Protein AF-A0A7U5XXU9-F1 (afdb_monomer_lite)

Foldseek 3Di:
DDPPPPPDDDDDDDLPDPDDDVVLVVVLVVVLVVLCVPQPPSQLQSSLVSLQVCLVPPDPPSSSSSSSSNVSSVSSVVVNVD

Sequence (82 aa):
MDKETLMGAEPHYTLGLREVEIDAVLDACDLVGRVLQSAPGNNARAAARLLAEASRAEHRDAPLTRSILVQVARALQRRALQ

pLDDT: mean 77.13, std 14.24, range [35.75, 91.38]

Structure (mmCIF, N/CA/C/O backbone):
data_AF-A0A7U5XXU9-F1
#
_entry.id   AF-A0A7U5XXU9-F1
#
loop_
_atom_site.group_PDB
_atom_site.id
_atom_site.type_symbol
_atom_site.label_atom_id
_atom_site.label_alt_id
_atom_site.label_comp_id
_atom_site.label_asym_id
_atom_site.label_entity_id
_atom_site.label_seq_id
_atom_site.pdbx_PDB_ins_code
_atom_site.Cartn_x
_atom_site.Cartn_y
_atom_site.Cartn_z
_atom_site.occupancy
_atom_site.B_iso_or_equiv
_atom_site.auth_seq_id
_atom_site.auth_comp_id
_atom_site.auth_asym_id
_atom_site.auth_atom_id
_atom_site.pdbx_PDB_model_num
ATOM 1 N N . MET A 1 1 ? -13.327 35.503 16.506 1.00 35.75 1 MET A N 1
ATOM 2 C CA . MET A 1 1 ? -12.138 34.926 17.180 1.00 35.75 1 MET A CA 1
ATOM 3 C C . MET A 1 1 ? -11.885 33.609 16.480 1.00 35.75 1 MET A C 1
ATOM 5 O O . MET A 1 1 ? -12.312 32.555 16.937 1.00 35.75 1 MET A O 1
ATOM 9 N N . ASP A 1 2 ? -11.301 33.710 15.296 1.00 39.50 2 ASP A N 1
ATOM 10 C CA . ASP A 1 2 ? -11.147 32.596 14.375 1.00 39.50 2 ASP A CA 1
ATOM 11 C C . ASP A 1 2 ? -9.841 31.894 14.719 1.00 39.50 2 ASP A C 1
ATOM 13 O O . ASP A 1 2 ? -8.749 32.429 14.541 1.00 39.50 2 ASP A O 1
ATOM 17 N N . LYS A 1 3 ? -9.961 30.716 15.332 1.00 42.56 3 LYS A N 1
ATOM 18 C CA . LYS A 1 3 ? -8.827 29.823 15.546 1.00 42.56 3 LYS A CA 1
ATOM 19 C C . LYS A 1 3 ? -8.514 29.169 14.208 1.00 42.56 3 LYS A C 1
ATOM 21 O O . LYS A 1 3 ? -8.994 28.071 13.928 1.00 42.56 3 LYS A O 1
ATOM 26 N N . GLU A 1 4 ? -7.723 29.851 13.386 1.00 48.50 4 GLU A N 1
ATOM 27 C CA . GLU A 1 4 ? -7.030 29.215 12.271 1.00 48.50 4 GLU A CA 1
ATOM 28 C C . GLU A 1 4 ? -6.164 28.102 12.858 1.00 48.50 4 GLU A C 1
ATOM 30 O O . GLU A 1 4 ? -5.137 28.324 13.501 1.00 48.50 4 GLU A O 1
ATOM 35 N N . THR A 1 5 ? -6.655 26.876 12.716 1.00 45.34 5 THR A N 1
ATOM 36 C CA . THR A 1 5 ? -5.884 25.689 13.044 1.00 45.34 5 THR A CA 1
ATOM 37 C C . THR A 1 5 ? -4.783 25.641 11.998 1.00 45.34 5 THR A C 1
ATOM 39 O O . THR A 1 5 ? -5.027 25.230 10.867 1.00 45.34 5 THR A O 1
ATOM 42 N N . LEU A 1 6 ? -3.595 26.137 12.351 1.00 45.44 6 LEU A N 1
ATOM 43 C CA . LEU A 1 6 ? -2.371 25.970 11.574 1.00 45.44 6 LEU A CA 1
ATOM 44 C C . LEU A 1 6 ? -2.087 24.466 11.496 1.00 45.44 6 LEU A C 1
ATOM 46 O O . LEU A 1 6 ? -1.344 23.912 12.307 1.00 45.44 6 LEU A O 1
ATOM 50 N N . MET A 1 7 ? -2.733 23.780 10.553 1.00 48.12 7 MET A N 1
ATOM 51 C CA . MET A 1 7 ? -2.317 22.453 10.134 1.00 48.12 7 MET A CA 1
ATOM 52 C C . MET A 1 7 ? -0.907 22.631 9.580 1.00 48.12 7 MET A C 1
ATOM 54 O O . MET A 1 7 ? -0.713 23.252 8.537 1.00 48.12 7 MET A O 1
ATOM 58 N N . GLY A 1 8 ? 0.090 22.186 10.349 1.00 52.22 8 GLY A N 1
ATOM 59 C CA . GLY A 1 8 ? 1.481 22.198 9.913 1.00 52.22 8 GLY A CA 1
ATOM 60 C C . GLY A 1 8 ? 1.608 21.555 8.533 1.00 52.22 8 GLY A C 1
ATOM 61 O O . GLY A 1 8 ? 0.830 20.661 8.202 1.00 52.22 8 GLY A O 1
ATOM 62 N N . ALA A 1 9 ? 2.566 22.036 7.737 1.00 56.00 9 ALA A N 1
ATOM 63 C CA . ALA A 1 9 ? 2.775 21.594 6.362 1.00 56.00 9 ALA A CA 1
ATOM 64 C C . ALA A 1 9 ? 2.678 20.065 6.248 1.00 56.00 9 ALA A C 1
ATOM 66 O O . ALA A 1 9 ? 3.386 19.340 6.958 1.00 56.00 9 ALA A O 1
ATOM 67 N N . GLU A 1 10 ? 1.793 19.583 5.371 1.00 57.75 10 GLU A N 1
ATOM 68 C CA . GLU A 1 10 ? 1.687 18.154 5.106 1.00 57.75 10 GLU A CA 1
ATOM 69 C C . GLU A 1 10 ? 3.066 17.619 4.689 1.00 57.75 10 GLU A C 1
ATOM 71 O O . GLU A 1 10 ? 3.758 18.226 3.860 1.00 57.75 10 GLU A O 1
ATOM 76 N N . PRO A 1 11 ? 3.529 16.515 5.296 1.00 62.22 11 PRO A N 1
ATOM 77 C CA . PRO A 1 11 ? 4.835 15.971 4.980 1.00 62.22 11 PRO A CA 1
ATOM 78 C C . PRO A 1 11 ? 4.836 15.454 3.538 1.00 62.22 11 PRO A C 1
ATOM 80 O O . PRO A 1 11 ? 4.162 14.478 3.216 1.00 62.22 11 PRO A O 1
ATOM 83 N N . HIS A 1 12 ? 5.633 16.091 2.682 1.00 63.97 12 HIS A N 1
ATOM 84 C CA . HIS A 1 12 ? 5.911 15.604 1.336 1.00 63.97 12 HIS A CA 1
ATOM 85 C C . HIS A 1 12 ? 6.934 14.464 1.399 1.00 63.97 12 HIS A C 1
ATOM 87 O O . HIS A 1 12 ? 7.928 14.549 2.126 1.00 63.97 12 HIS A O 1
ATOM 93 N N . TYR A 1 13 ? 6.707 13.403 0.623 1.00 62.06 13 TYR A N 1
ATOM 94 C CA . TYR A 1 13 ? 7.608 12.254 0.551 1.00 62.06 13 TYR A CA 1
ATOM 95 C C . TYR A 1 13 ? 8.073 12.015 -0.880 1.00 62.06 13 TYR A C 1
ATOM 97 O O . TYR A 1 13 ? 7.264 11.795 -1.778 1.00 62.06 13 TYR A O 1
ATOM 105 N N . THR A 1 14 ? 9.390 11.994 -1.076 1.00 65.31 14 THR A N 1
ATOM 106 C CA . THR A 1 14 ? 10.003 11.633 -2.356 1.00 65.31 14 THR A CA 1
ATOM 107 C C . THR A 1 14 ? 10.214 10.124 -2.406 1.00 65.31 14 THR A C 1
ATOM 109 O O . THR A 1 14 ? 10.857 9.555 -1.524 1.00 65.31 14 THR A O 1
ATOM 112 N N . LEU A 1 15 ? 9.701 9.469 -3.449 1.00 66.38 15 LEU A N 1
ATOM 113 C CA . LEU A 1 15 ? 9.817 8.015 -3.639 1.00 66.38 15 LEU A CA 1
ATOM 114 C C . LEU A 1 15 ? 11.204 7.574 -4.153 1.00 66.38 15 LEU A C 1
ATOM 116 O O . LEU A 1 15 ? 11.449 6.383 -4.295 1.00 66.38 15 LEU A O 1
ATOM 120 N N . GLY A 1 16 ? 12.120 8.516 -4.414 1.00 65.88 16 GLY A N 1
ATOM 121 C CA . GLY A 1 16 ? 13.501 8.237 -4.835 1.00 65.88 16 GLY A CA 1
ATOM 122 C C . GLY A 1 16 ? 13.643 7.680 -6.256 1.00 65.88 16 GLY A C 1
ATOM 123 O O . GLY A 1 16 ? 14.717 7.211 -6.617 1.00 65.88 16 GLY A O 1
ATOM 124 N N . LEU A 1 17 ? 12.575 7.725 -7.055 1.00 69.81 17 LEU A N 1
ATOM 125 C CA . LEU A 1 17 ? 12.526 7.203 -8.418 1.00 69.81 17 LEU A CA 1
ATOM 126 C C . LEU A 1 17 ? 12.487 8.373 -9.403 1.00 69.81 17 LEU A C 1
ATOM 128 O O . LEU A 1 17 ? 11.696 9.299 -9.231 1.00 69.81 17 LEU A O 1
ATOM 132 N N . ARG A 1 18 ? 13.384 8.349 -10.396 1.00 70.38 18 ARG A N 1
ATOM 133 C CA . ARG A 1 18 ? 13.514 9.417 -11.401 1.00 70.38 18 ARG A CA 1
ATOM 134 C C . ARG A 1 18 ? 12.383 9.367 -12.427 1.00 70.38 18 ARG A C 1
ATOM 136 O O . ARG A 1 18 ? 11.895 10.412 -12.835 1.00 70.38 18 ARG A O 1
ATOM 143 N N . GLU A 1 19 ? 11.976 8.158 -12.794 1.00 75.00 19 GLU A N 1
ATOM 144 C CA . GLU A 1 19 ? 10.875 7.860 -13.705 1.00 75.00 19 GLU A CA 1
ATOM 145 C C . GLU A 1 19 ? 10.106 6.666 -13.131 1.00 75.00 19 GLU A C 1
ATOM 147 O O . GLU A 1 19 ? 10.703 5.755 -12.548 1.00 75.00 19 GLU A O 1
ATOM 152 N N . VAL A 1 20 ? 8.780 6.715 -13.230 1.00 77.38 20 VAL A N 1
ATOM 153 C CA . VAL A 1 20 ? 7.872 5.672 -12.753 1.00 77.38 20 VAL A CA 1
ATOM 154 C C . VAL A 1 20 ? 6.817 5.422 -13.815 1.00 77.38 20 VAL A C 1
ATOM 156 O O . VAL A 1 20 ? 6.232 6.367 -14.340 1.00 77.38 20 VAL A O 1
ATOM 159 N N . GLU A 1 21 ? 6.571 4.150 -14.111 1.00 84.12 21 GLU A N 1
ATOM 160 C CA . GLU A 1 21 ? 5.464 3.748 -14.973 1.00 84.12 21 GLU A CA 1
ATOM 161 C C . GLU A 1 21 ? 4.142 4.079 -14.278 1.00 84.12 21 GLU A C 1
ATOM 163 O O . GLU A 1 21 ? 3.937 3.717 -13.114 1.00 84.12 21 GLU A O 1
ATOM 168 N N . ILE A 1 22 ? 3.246 4.778 -14.978 1.00 84.94 22 ILE A N 1
ATOM 169 C CA . ILE A 1 22 ? 1.972 5.214 -14.396 1.00 84.94 22 ILE A CA 1
ATOM 170 C C . ILE A 1 22 ? 1.110 4.022 -13.972 1.00 84.94 22 ILE A C 1
ATOM 172 O O . ILE A 1 22 ? 0.511 4.060 -12.901 1.00 84.94 22 ILE A O 1
ATOM 176 N N . ASP A 1 23 ? 1.139 2.933 -14.737 1.00 87.00 23 ASP A N 1
ATOM 177 C CA . ASP A 1 23 ? 0.415 1.704 -14.409 1.00 87.00 23 ASP A CA 1
ATOM 178 C C . ASP A 1 23 ? 0.927 1.089 -13.101 1.00 87.00 23 ASP A C 1
ATOM 180 O O . ASP A 1 23 ? 0.139 0.701 -12.244 1.00 87.00 23 ASP A O 1
ATOM 184 N N . ALA A 1 24 ? 2.242 1.123 -12.859 1.00 82.94 24 ALA A N 1
ATOM 185 C CA . ALA A 1 24 ? 2.820 0.641 -11.606 1.00 82.94 24 ALA A CA 1
ATOM 186 C C . ALA A 1 24 ? 2.426 1.514 -10.397 1.00 82.94 24 ALA A C 1
ATOM 188 O O . ALA A 1 24 ? 2.328 1.018 -9.270 1.00 82.94 24 ALA A O 1
ATOM 189 N N . VAL A 1 25 ? 2.193 2.816 -10.610 1.00 86.44 25 VAL A N 1
ATOM 190 C CA . VAL A 1 25 ? 1.622 3.701 -9.582 1.00 86.44 25 VAL A CA 1
ATOM 191 C C . VAL A 1 25 ? 0.166 3.325 -9.313 1.00 86.44 25 VAL A C 1
ATOM 193 O O . VAL A 1 25 ? -0.222 3.222 -8.149 1.00 86.44 25 VAL A O 1
ATOM 196 N N . LEU A 1 26 ? -0.629 3.108 -10.363 1.00 89.62 26 LEU A N 1
ATOM 197 C CA . LEU A 1 26 ? -2.039 2.739 -10.242 1.00 89.62 26 LEU A CA 1
ATOM 198 C C . LEU A 1 26 ? -2.208 1.394 -9.526 1.00 89.62 26 LEU A C 1
ATOM 200 O O . LEU A 1 26 ? -2.961 1.329 -8.558 1.00 89.62 26 LEU A O 1
ATOM 204 N N . ASP A 1 27 ? -1.425 0.378 -9.886 1.00 87.81 27 ASP A N 1
ATOM 205 C CA . ASP A 1 27 ? -1.423 -0.929 -9.218 1.00 87.81 27 ASP A CA 1
ATOM 206 C C . ASP A 1 27 ? -1.097 -0.812 -7.721 1.00 87.81 27 ASP A C 1
ATOM 208 O O . ASP A 1 27 ? -1.717 -1.458 -6.868 1.00 87.81 27 ASP A O 1
ATOM 212 N N . ALA A 1 28 ? -0.131 0.043 -7.372 1.00 87.44 28 ALA A N 1
ATOM 213 C CA . ALA A 1 28 ? 0.217 0.298 -5.980 1.00 87.44 28 ALA A CA 1
ATOM 214 C C . ALA A 1 28 ? -0.916 1.004 -5.217 1.00 87.44 28 ALA A C 1
ATOM 216 O O . ALA A 1 28 ? -1.190 0.658 -4.065 1.00 87.44 28 ALA A O 1
ATOM 217 N N . CYS A 1 29 ? -1.584 1.974 -5.844 1.00 89.19 29 CYS A N 1
ATOM 218 C CA . CYS A 1 29 ? -2.737 2.669 -5.275 1.00 89.19 29 CYS A CA 1
ATOM 219 C C . CYS A 1 29 ? -3.940 1.734 -5.090 1.00 89.19 29 CYS A C 1
ATOM 221 O O . CYS A 1 29 ? -4.585 1.771 -4.039 1.00 89.19 29 CYS A O 1
ATOM 223 N N . ASP A 1 30 ? -4.202 0.853 -6.052 1.00 91.38 30 ASP A N 1
ATOM 224 C CA . ASP A 1 30 ? -5.251 -0.162 -5.964 1.00 91.38 30 ASP A CA 1
ATOM 225 C C . ASP A 1 30 ? -5.002 -1.117 -4.801 1.00 91.38 30 ASP A C 1
ATOM 227 O O . ASP A 1 30 ? -5.911 -1.419 -4.020 1.00 91.38 30 ASP A O 1
ATOM 231 N N . LEU A 1 31 ? -3.755 -1.559 -4.634 1.00 88.94 31 LEU A N 1
ATOM 232 C CA . LEU A 1 31 ? -3.375 -2.392 -3.505 1.00 88.94 31 LEU A CA 1
ATOM 233 C C . LEU A 1 31 ? -3.583 -1.670 -2.171 1.00 88.94 31 LEU A C 1
ATOM 235 O O . LEU A 1 31 ? -4.161 -2.250 -1.250 1.00 88.94 31 LEU A O 1
ATOM 239 N N . VAL A 1 32 ? -3.161 -0.405 -2.064 1.00 90.12 32 VAL A N 1
ATOM 240 C CA . VAL A 1 32 ? -3.440 0.418 -0.878 1.00 90.12 32 VAL A CA 1
ATOM 241 C C . VAL A 1 32 ? -4.943 0.434 -0.605 1.00 90.12 32 VAL A C 1
ATOM 243 O O . VAL A 1 32 ? -5.352 0.137 0.515 1.00 90.12 32 VAL A O 1
ATOM 246 N N . GLY A 1 33 ? -5.770 0.705 -1.617 1.00 89.00 33 GLY A N 1
ATOM 247 C CA . GLY A 1 33 ? -7.227 0.715 -1.494 1.00 89.00 33 GLY A CA 1
ATOM 248 C C . GLY A 1 33 ? -7.791 -0.596 -0.943 1.00 89.00 33 GLY A C 1
ATOM 249 O O . GLY A 1 33 ? -8.565 -0.576 0.015 1.00 89.00 33 GLY A O 1
AT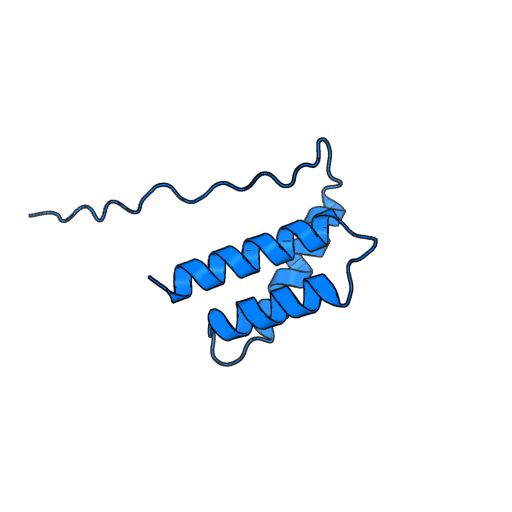OM 250 N N . ARG A 1 34 ? -7.352 -1.743 -1.476 1.00 89.69 34 ARG A N 1
ATOM 251 C CA . ARG A 1 34 ? -7.772 -3.074 -0.997 1.00 89.69 34 ARG A CA 1
ATOM 252 C C . ARG A 1 34 ? -7.377 -3.316 0.459 1.00 89.69 34 ARG A C 1
ATOM 254 O O . ARG A 1 34 ? -8.184 -3.816 1.240 1.00 89.69 34 ARG A O 1
ATOM 261 N N . VAL A 1 35 ? -6.159 -2.934 0.842 1.00 87.19 35 VAL A N 1
ATOM 262 C CA . VAL A 1 35 ? -5.674 -3.076 2.223 1.00 87.19 35 VAL A CA 1
ATOM 263 C C . VAL A 1 35 ? -6.440 -2.163 3.187 1.00 87.19 35 VAL A C 1
ATOM 265 O O . VAL A 1 35 ? -6.731 -2.548 4.317 1.00 87.19 35 VAL A O 1
ATOM 268 N N . LEU A 1 36 ? -6.806 -0.957 2.755 1.00 86.19 36 LEU A N 1
ATOM 269 C CA . LEU A 1 36 ? -7.628 -0.056 3.563 1.00 86.19 36 LEU A CA 1
ATOM 270 C C . LEU A 1 36 ? -9.053 -0.589 3.745 1.00 86.19 36 LEU A C 1
ATOM 272 O O . LEU A 1 36 ? -9.601 -0.478 4.837 1.00 86.19 36 LEU A O 1
ATOM 276 N N . GLN A 1 37 ? -9.637 -1.197 2.711 1.00 87.25 37 GLN A N 1
ATOM 277 C CA . GLN A 1 37 ? -10.967 -1.811 2.783 1.00 87.25 37 GLN A CA 1
ATOM 278 C C . GLN A 1 37 ? -11.000 -3.058 3.673 1.00 87.25 37 GLN A C 1
ATOM 280 O O . GLN A 1 37 ? -12.027 -3.340 4.288 1.00 87.25 37 GLN A O 1
ATOM 285 N N . SER A 1 38 ? -9.892 -3.798 3.770 1.00 85.38 38 SER A N 1
ATOM 286 C CA . SER A 1 38 ? -9.792 -4.960 4.659 1.00 85.38 38 SER A CA 1
ATOM 287 C C . SER A 1 38 ? -9.531 -4.585 6.121 1.00 85.38 38 SER A C 1
ATOM 289 O O . SER A 1 38 ? -9.677 -5.430 7.009 1.00 85.38 38 SER A O 1
ATOM 291 N N . ALA A 1 39 ? -9.175 -3.327 6.402 1.00 83.19 39 ALA A N 1
ATOM 292 C CA . ALA A 1 39 ? -8.915 -2.866 7.755 1.00 83.19 39 ALA A CA 1
ATOM 293 C C . ALA A 1 39 ? -10.221 -2.773 8.575 1.00 83.19 39 ALA A C 1
ATOM 295 O O . ALA A 1 39 ? -11.136 -2.022 8.221 1.00 83.19 39 ALA A O 1
ATOM 296 N N . PRO A 1 40 ? -10.321 -3.476 9.717 1.00 75.88 40 PRO A N 1
ATOM 297 C CA . PRO A 1 40 ? -11.542 -3.486 10.509 1.00 75.88 40 PRO A CA 1
ATOM 298 C C . PRO A 1 40 ? -11.835 -2.113 11.128 1.00 75.88 40 PRO A C 1
ATOM 300 O O . PRO A 1 40 ? -10.963 -1.464 11.713 1.00 75.88 40 PRO A O 1
ATOM 303 N N . GLY A 1 41 ? -13.100 -1.693 11.027 1.00 69.62 41 GLY A N 1
ATOM 304 C CA . GLY A 1 41 ? -13.652 -0.555 11.766 1.00 69.62 41 GLY A CA 1
ATOM 305 C C . GLY A 1 41 ? -13.066 0.811 11.406 1.00 69.62 41 GLY A C 1
ATOM 306 O O . GLY A 1 41 ? -13.054 1.691 12.262 1.00 69.62 41 GLY A O 1
ATOM 307 N N . ASN A 1 42 ? -12.551 0.990 10.182 1.00 68.69 42 ASN A N 1
ATOM 308 C CA . ASN A 1 42 ? -11.898 2.233 9.746 1.00 68.69 42 ASN A CA 1
ATOM 309 C C . ASN A 1 42 ? -10.761 2.674 10.698 1.00 68.69 42 ASN A C 1
ATOM 311 O O . ASN A 1 42 ? -10.510 3.860 10.918 1.00 68.69 42 ASN A O 1
ATOM 315 N N . ASN A 1 43 ? -10.089 1.703 11.326 1.00 83.19 43 ASN A N 1
ATOM 316 C CA . ASN A 1 43 ? -9.039 1.971 12.295 1.00 83.19 43 ASN A CA 1
ATOM 317 C C . ASN A 1 43 ? -7.707 2.221 11.578 1.00 83.19 43 ASN A C 1
ATOM 319 O O . ASN A 1 43 ? -7.072 1.294 11.069 1.00 83.19 43 ASN A O 1
ATOM 323 N N . ALA A 1 44 ? -7.241 3.470 11.613 1.00 83.75 44 ALA A N 1
ATOM 324 C CA . ALA A 1 44 ? -5.985 3.892 10.995 1.00 83.75 44 ALA A CA 1
ATOM 325 C C . ALA A 1 44 ? -4.756 3.092 11.478 1.00 83.75 44 ALA A C 1
ATOM 327 O O . ALA A 1 44 ? -3.837 2.854 10.694 1.00 83.75 44 ALA A O 1
ATOM 328 N N . ARG A 1 45 ? -4.735 2.610 12.733 1.00 86.00 45 ARG A N 1
ATOM 329 C CA . ARG A 1 45 ? -3.636 1.761 13.236 1.00 86.00 45 ARG A CA 1
ATOM 330 C C . ARG A 1 45 ? -3.672 0.359 12.640 1.00 86.00 45 ARG A C 1
ATOM 332 O O . ARG A 1 45 ? -2.617 -0.181 12.312 1.00 86.00 45 ARG A O 1
ATOM 339 N N . ALA A 1 46 ? -4.865 -0.218 12.496 1.00 87.12 46 ALA A N 1
ATOM 340 C CA . ALA A 1 46 ? -5.034 -1.528 11.872 1.00 87.12 46 ALA A CA 1
ATOM 341 C C . ALA A 1 46 ? -4.649 -1.465 10.387 1.00 87.12 46 ALA A C 1
ATOM 343 O O . ALA A 1 46 ? -3.835 -2.263 9.934 1.00 87.12 46 ALA A O 1
ATOM 344 N N . ALA A 1 47 ? -5.131 -0.446 9.673 1.00 88.69 47 ALA A N 1
ATOM 345 C CA . ALA A 1 47 ? -4.767 -0.175 8.286 1.00 88.69 47 ALA A CA 1
ATOM 346 C C . ALA A 1 47 ? -3.251 0.000 8.097 1.00 88.69 47 ALA A C 1
ATOM 348 O O . ALA A 1 47 ? -2.650 -0.633 7.231 1.00 88.69 47 ALA A O 1
ATOM 349 N N . ALA A 1 48 ? -2.599 0.801 8.946 1.00 88.94 48 ALA A N 1
ATOM 350 C CA . ALA A 1 48 ? -1.153 0.984 8.874 1.00 88.94 48 ALA A CA 1
ATOM 351 C C . ALA A 1 48 ? -0.369 -0.313 9.112 1.00 88.94 48 ALA A C 1
ATOM 353 O O . ALA A 1 48 ? 0.665 -0.534 8.482 1.00 88.94 48 ALA A O 1
ATOM 354 N N . ARG A 1 49 ? -0.849 -1.171 10.021 1.00 89.62 49 ARG A N 1
ATOM 355 C CA . ARG A 1 49 ? -0.238 -2.477 10.273 1.00 89.62 49 ARG A CA 1
ATOM 356 C C . ARG A 1 49 ? -0.354 -3.383 9.049 1.00 89.62 49 ARG A C 1
ATOM 358 O O . ARG A 1 49 ? 0.657 -3.939 8.634 1.00 89.62 49 ARG A O 1
ATOM 365 N N . LEU A 1 50 ? -1.538 -3.464 8.445 1.00 90.00 50 LEU A N 1
ATOM 366 C CA . LEU A 1 50 ? -1.764 -4.278 7.250 1.00 90.00 50 LEU A CA 1
ATOM 367 C C . LEU A 1 50 ? -0.924 -3.792 6.059 1.00 90.00 50 LEU A C 1
ATOM 369 O O . LEU A 1 50 ? -0.310 -4.601 5.373 1.00 90.00 50 LEU A O 1
ATOM 373 N N . LEU A 1 51 ? -0.804 -2.475 5.855 1.00 90.25 51 LEU A N 1
ATOM 374 C CA . LEU A 1 51 ? 0.061 -1.905 4.811 1.00 90.25 51 LEU A CA 1
ATOM 375 C C . LEU A 1 51 ? 1.545 -2.214 5.054 1.00 90.25 51 LEU A C 1
ATOM 377 O O . LEU A 1 51 ? 2.287 -2.522 4.120 1.00 90.25 51 LEU A O 1
ATOM 381 N N . ALA A 1 52 ? 1.993 -2.159 6.312 1.00 88.19 52 ALA A N 1
ATOM 382 C CA . ALA A 1 52 ? 3.357 -2.526 6.674 1.00 88.19 52 ALA A CA 1
ATOM 383 C C . ALA A 1 52 ? 3.626 -4.023 6.450 1.00 88.19 52 ALA A C 1
ATOM 385 O O . ALA A 1 52 ? 4.713 -4.376 5.990 1.00 88.19 52 ALA A O 1
ATOM 386 N N . GLU A 1 53 ? 2.655 -4.889 6.739 1.00 88.12 53 GLU A N 1
ATOM 387 C CA . GLU A 1 53 ? 2.728 -6.329 6.474 1.00 88.12 53 GLU A CA 1
ATOM 388 C C . GLU A 1 53 ? 2.760 -6.609 4.960 1.00 88.12 53 GLU A C 1
ATOM 390 O O . GLU A 1 53 ? 3.689 -7.273 4.497 1.00 88.12 53 GLU A O 1
ATOM 395 N N . ALA A 1 54 ? 1.870 -5.995 4.171 1.00 86.44 54 ALA A N 1
ATOM 396 C CA . ALA A 1 54 ? 1.859 -6.094 2.705 1.00 86.44 54 ALA A CA 1
ATOM 397 C C . ALA A 1 54 ? 3.194 -5.649 2.077 1.00 86.44 54 ALA A C 1
ATOM 399 O O . ALA A 1 54 ? 3.758 -6.334 1.224 1.00 86.44 54 ALA A O 1
ATOM 400 N N . SER A 1 55 ? 3.785 -4.555 2.578 1.00 85.06 55 SER A N 1
ATOM 401 C CA . SER A 1 55 ? 5.091 -4.065 2.105 1.00 85.06 55 SER A CA 1
ATOM 402 C C . SER A 1 55 ? 6.250 -5.045 2.344 1.00 85.06 55 SER A C 1
ATOM 404 O O . SER A 1 55 ? 7.288 -4.942 1.685 1.00 85.06 55 SER A O 1
ATOM 406 N N . ARG A 1 56 ? 6.099 -5.975 3.300 1.00 82.31 56 ARG A N 1
ATOM 407 C CA . ARG A 1 56 ? 7.101 -6.997 3.642 1.00 82.31 56 ARG A CA 1
ATOM 408 C C . ARG A 1 56 ? 6.853 -8.314 2.915 1.00 82.31 56 ARG A C 1
ATOM 410 O O . ARG A 1 56 ? 7.826 -8.996 2.609 1.00 82.31 56 ARG A O 1
ATOM 417 N N . ALA A 1 57 ? 5.590 -8.667 2.687 1.00 74.50 57 ALA A N 1
ATOM 418 C CA . ALA A 1 57 ? 5.199 -9.974 2.176 1.00 74.50 57 ALA A CA 1
ATOM 419 C C . ALA A 1 57 ? 5.313 -10.095 0.646 1.00 74.50 57 ALA A C 1
ATOM 421 O O . ALA A 1 57 ? 5.694 -11.158 0.169 1.00 74.50 57 ALA A O 1
ATOM 422 N N . GLU A 1 58 ? 5.031 -9.031 -0.119 1.00 63.56 58 GLU A N 1
ATOM 423 C CA . GLU A 1 58 ? 4.682 -9.202 -1.547 1.00 63.56 58 GLU A CA 1
ATOM 424 C C . GLU A 1 58 ? 5.437 -8.299 -2.542 1.00 63.56 58 GLU A C 1
ATOM 426 O O . GLU A 1 58 ? 5.242 -8.417 -3.748 1.00 63.56 58 GLU A O 1
ATOM 431 N N . HIS A 1 59 ? 6.357 -7.434 -2.095 1.00 65.56 59 HIS A N 1
ATOM 432 C CA . HIS A 1 59 ? 6.961 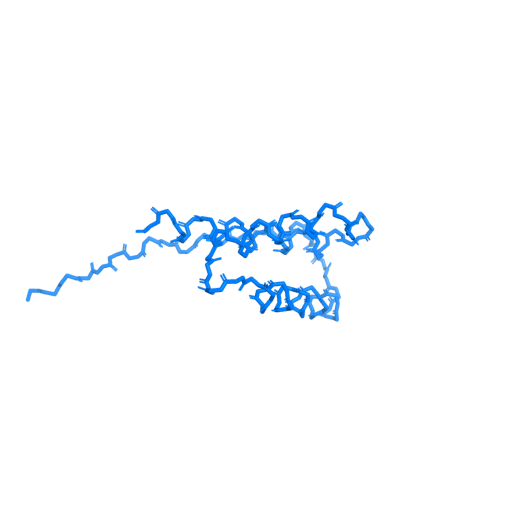-6.414 -2.979 1.00 65.56 59 HIS A CA 1
ATOM 433 C C . HIS A 1 59 ? 8.483 -6.320 -2.899 1.00 65.56 59 HIS A C 1
ATOM 435 O O . HIS A 1 59 ? 9.050 -5.224 -2.864 1.00 65.56 59 HIS A O 1
ATOM 441 N N . ARG A 1 60 ? 9.174 -7.466 -2.878 1.00 62.94 60 ARG A N 1
ATOM 442 C CA . ARG A 1 60 ? 10.642 -7.467 -2.976 1.00 62.94 60 ARG A CA 1
ATOM 443 C C . ARG A 1 60 ? 11.119 -6.922 -4.327 1.00 62.94 60 ARG A C 1
ATOM 445 O O . ARG A 1 60 ? 12.054 -6.127 -4.340 1.00 62.94 60 ARG A O 1
ATOM 452 N N . ASP A 1 61 ? 10.416 -7.277 -5.401 1.00 70.62 61 ASP A N 1
ATOM 453 C CA . ASP A 1 61 ? 10.757 -6.909 -6.783 1.00 70.62 61 ASP A CA 1
ATOM 454 C C . ASP A 1 61 ? 9.989 -5.672 -7.293 1.00 70.62 61 ASP A C 1
ATOM 456 O O . ASP A 1 61 ? 10.202 -5.221 -8.414 1.00 70.62 61 ASP A O 1
ATOM 460 N N . ALA A 1 62 ? 9.133 -5.074 -6.453 1.00 78.31 62 ALA A N 1
ATOM 461 C CA . ALA A 1 62 ? 8.323 -3.894 -6.772 1.00 78.31 62 ALA A CA 1
ATOM 462 C C . ALA A 1 62 ? 8.668 -2.711 -5.833 1.00 78.31 62 ALA A C 1
ATOM 464 O O . ALA A 1 62 ? 7.917 -2.401 -4.898 1.00 78.31 62 ALA A O 1
ATOM 465 N N . PRO A 1 63 ? 9.820 -2.037 -6.037 1.00 80.25 63 PRO A N 1
ATOM 466 C CA . PRO A 1 63 ? 10.335 -1.014 -5.118 1.00 80.25 63 PRO A CA 1
ATOM 467 C C . PRO A 1 63 ? 9.434 0.225 -5.002 1.00 80.25 63 PRO A C 1
ATOM 469 O O . PRO A 1 63 ? 9.368 0.838 -3.930 1.00 80.25 63 PRO A O 1
ATOM 472 N N . LEU A 1 64 ? 8.711 0.571 -6.072 1.00 84.81 64 LEU A N 1
ATOM 473 C CA . LEU A 1 64 ? 7.721 1.650 -6.086 1.00 84.81 64 LEU A CA 1
ATOM 474 C C . LEU A 1 64 ? 6.536 1.323 -5.173 1.00 84.81 64 LEU A C 1
ATOM 476 O O . LEU A 1 64 ? 6.252 2.076 -4.241 1.00 84.81 64 LEU A O 1
ATOM 480 N N . THR A 1 65 ? 5.898 0.172 -5.391 1.00 86.50 65 THR A N 1
ATOM 481 C CA . THR A 1 65 ? 4.760 -0.304 -4.595 1.00 86.50 65 THR A CA 1
ATOM 482 C C . THR A 1 65 ? 5.122 -0.377 -3.123 1.00 86.50 65 THR A C 1
ATOM 484 O O . THR A 1 65 ? 4.418 0.167 -2.273 1.00 86.50 65 THR A O 1
ATOM 487 N N . ARG A 1 66 ? 6.287 -0.952 -2.810 1.00 85.75 66 ARG A N 1
ATOM 488 C CA . ARG A 1 66 ? 6.799 -0.999 -1.441 1.00 85.75 66 ARG A CA 1
ATOM 489 C C . ARG A 1 66 ? 6.955 0.396 -0.835 1.00 85.75 66 ARG A C 1
ATOM 491 O O . ARG A 1 66 ? 6.556 0.602 0.311 1.00 85.75 66 ARG A O 1
ATOM 498 N N . SER A 1 67 ? 7.526 1.343 -1.578 1.00 86.81 67 SER A N 1
ATOM 499 C CA . SER A 1 67 ? 7.694 2.720 -1.103 1.00 86.81 67 SER A CA 1
ATOM 500 C C . SER A 1 67 ? 6.347 3.381 -0.818 1.00 86.81 67 SER A C 1
ATOM 502 O O . SER A 1 67 ? 6.174 3.942 0.262 1.00 86.81 67 SER A O 1
ATOM 504 N N . ILE A 1 68 ? 5.374 3.247 -1.720 1.00 87.81 68 ILE A N 1
ATOM 505 C CA . ILE A 1 68 ? 4.021 3.788 -1.540 1.00 87.81 68 ILE A CA 1
ATOM 506 C C . ILE A 1 68 ? 3.361 3.189 -0.290 1.00 87.81 68 ILE A C 1
ATOM 508 O O . ILE A 1 68 ? 2.952 3.938 0.598 1.00 87.81 68 ILE A O 1
ATOM 512 N N . LEU A 1 69 ? 3.339 1.859 -0.152 1.00 88.62 69 LEU A N 1
ATOM 513 C CA . LEU A 1 69 ? 2.747 1.178 1.007 1.00 88.62 69 LEU A CA 1
ATOM 514 C C . LEU A 1 69 ? 3.358 1.652 2.334 1.00 88.62 69 LEU A C 1
ATOM 516 O O . LEU A 1 69 ? 2.634 1.939 3.289 1.00 88.62 69 LEU A O 1
ATOM 520 N N . VAL A 1 70 ? 4.688 1.779 2.397 1.00 88.94 70 VAL A N 1
ATOM 521 C CA . VAL A 1 70 ? 5.394 2.250 3.599 1.00 88.94 70 VAL A CA 1
ATOM 522 C C . VAL A 1 70 ? 5.043 3.701 3.923 1.00 88.94 70 VAL A C 1
ATOM 524 O O . VAL A 1 70 ? 4.831 4.021 5.096 1.00 88.94 70 VAL A O 1
ATOM 527 N N . GLN A 1 71 ? 4.984 4.585 2.923 1.00 88.25 71 GLN A N 1
ATOM 528 C CA . GLN A 1 71 ? 4.658 5.992 3.167 1.00 88.25 71 GLN A CA 1
ATOM 529 C C . GLN A 1 71 ? 3.208 6.166 3.614 1.00 88.25 71 GLN A C 1
ATOM 531 O O . GLN A 1 71 ? 2.958 6.883 4.584 1.00 88.25 71 GLN A O 1
ATOM 536 N N . VAL A 1 72 ? 2.263 5.447 3.003 1.00 88.50 72 VAL A N 1
ATOM 537 C CA . VAL A 1 72 ? 0.857 5.476 3.429 1.00 88.50 72 VAL A CA 1
ATOM 538 C C . VAL A 1 72 ? 0.711 4.919 4.848 1.00 88.50 72 VAL A C 1
ATOM 540 O O . VAL A 1 72 ? 0.059 5.543 5.686 1.00 88.50 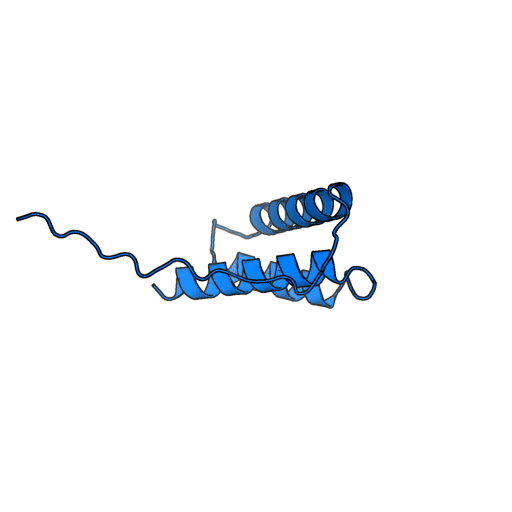72 VAL A O 1
ATOM 543 N N . ALA A 1 73 ? 1.381 3.808 5.176 1.00 88.44 73 ALA A N 1
ATOM 544 C CA . ALA A 1 73 ? 1.382 3.261 6.534 1.00 88.44 73 ALA A CA 1
ATOM 545 C C . ALA A 1 73 ? 1.888 4.285 7.568 1.00 88.44 73 ALA A C 1
ATOM 547 O O . ALA A 1 73 ? 1.277 4.465 8.623 1.00 88.44 73 ALA A O 1
ATOM 548 N N . ARG A 1 74 ? 2.977 4.999 7.255 1.00 87.31 74 ARG A N 1
ATOM 549 C CA . ARG A 1 74 ? 3.532 6.057 8.116 1.00 87.31 74 ARG A CA 1
ATOM 550 C C . ARG A 1 74 ? 2.586 7.245 8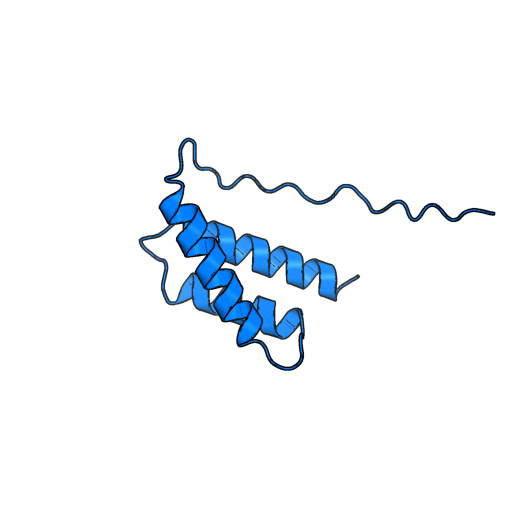.260 1.00 87.31 74 ARG A C 1
ATOM 552 O O . ARG A 1 74 ? 2.432 7.754 9.370 1.00 87.31 74 ARG A O 1
ATOM 559 N N . ALA A 1 75 ? 1.954 7.681 7.173 1.00 86.94 75 ALA A N 1
ATOM 560 C CA . ALA A 1 75 ? 0.990 8.776 7.199 1.00 86.94 75 ALA A CA 1
ATOM 561 C C . ALA A 1 75 ? -0.210 8.438 8.101 1.00 86.94 75 ALA A C 1
ATOM 563 O O . ALA A 1 75 ? -0.586 9.237 8.958 1.00 86.94 75 ALA A O 1
ATOM 564 N N . LEU A 1 76 ? -0.743 7.217 7.995 1.00 86.62 76 LEU A N 1
ATOM 565 C CA . LEU A 1 76 ? -1.830 6.738 8.853 1.00 86.62 76 LEU A CA 1
ATOM 566 C C . LEU A 1 76 ? -1.423 6.632 10.324 1.00 86.62 76 LEU A C 1
ATOM 568 O O . LEU A 1 76 ? -2.198 7.015 11.198 1.00 86.62 76 LEU A O 1
ATOM 572 N N . GLN A 1 77 ? -0.206 6.160 10.610 1.00 86.12 77 GLN A N 1
ATOM 573 C CA . GLN A 1 77 ? 0.318 6.130 11.979 1.00 86.12 77 GLN A CA 1
ATOM 574 C C . GLN A 1 77 ? 0.404 7.529 12.582 1.00 86.12 77 GLN A C 1
ATOM 576 O O . GLN A 1 77 ? -0.024 7.71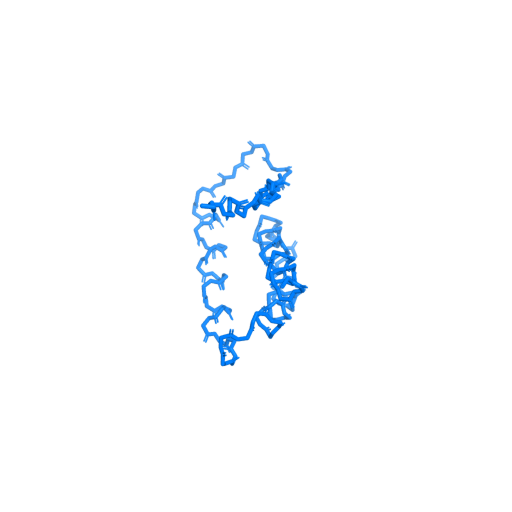4 13.716 1.00 86.12 77 GLN A O 1
ATOM 581 N N . ARG A 1 78 ? 0.910 8.514 11.829 1.00 83.38 78 ARG A N 1
ATOM 582 C CA . ARG A 1 78 ? 0.968 9.911 12.283 1.00 83.38 78 ARG A CA 1
ATOM 583 C C . ARG A 1 78 ? -0.422 10.471 12.550 1.00 83.38 78 ARG A C 1
ATOM 585 O O . ARG A 1 78 ? -0.640 11.042 13.610 1.00 83.38 78 ARG A O 1
ATOM 592 N N . ARG A 1 79 ? -1.365 10.247 11.633 1.00 78.69 79 ARG A N 1
ATOM 593 C CA . ARG A 1 79 ? -2.754 10.691 11.793 1.00 78.69 79 ARG A CA 1
ATOM 594 C C . ARG A 1 79 ? -3.436 10.064 13.012 1.00 78.69 79 ARG A C 1
ATOM 596 O O . ARG A 1 79 ? -4.263 10.709 13.627 1.00 78.69 79 ARG A O 1
ATOM 603 N N . ALA A 1 80 ? -3.090 8.829 13.375 1.00 77.31 80 ALA A N 1
ATOM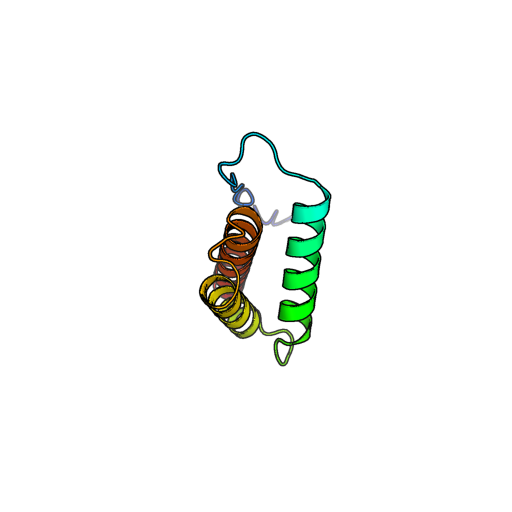 604 C CA . ALA A 1 80 ? -3.629 8.150 14.559 1.00 77.31 80 ALA A CA 1
ATOM 605 C C . ALA A 1 80 ? -2.963 8.558 15.894 1.00 77.31 80 ALA A C 1
ATOM 607 O O . ALA A 1 80 ? -3.310 8.000 16.944 1.00 77.31 80 ALA A O 1
ATOM 608 N N . LEU A 1 81 ? -1.944 9.423 15.846 1.00 69.25 81 LEU A N 1
ATOM 609 C CA . LEU A 1 81 ? -1.264 10.012 17.006 1.00 69.25 81 LEU A CA 1
ATOM 610 C C . LEU A 1 81 ? -1.664 11.478 17.239 1.00 69.25 81 LEU A C 1
ATOM 612 O O . LEU A 1 81 ? -1.367 12.003 18.310 1.00 69.25 81 LEU A O 1
ATOM 616 N N . GLN A 1 82 ? -2.283 12.116 16.240 1.00 59.53 82 GLN A N 1
ATOM 617 C CA . GLN A 1 82 ? -2.927 13.429 16.338 1.00 59.53 82 GLN A CA 1
ATOM 618 C C . GLN A 1 82 ? -4.338 13.280 16.909 1.00 59.53 82 GLN A C 1
ATOM 620 O O . GLN A 1 82 ? -4.760 14.217 17.618 1.00 59.53 82 GLN A O 1
#

Secondary structure (DSSP, 8-state):
---------------S-SS--HHHHHHHHHHHHHHHHHSGGG-HHHHHHHHHHHHHHS-SS-HHHHHHHHHHHHHHHHHTT-

Radius of gyration: 14.59 Å; chains: 1; bounding box: 27×45×32 Å